Protein 1V2Z (pdb70)

Nearest PDB structures (foldseek):
  1v2z-assembly1_A-2  TM=1.010E+00  e=6.953E-15  Thermosynechococcus vestitus BP-1
  1r8j-assembly1_B  TM=9.479E-01  e=3.250E-08  Synechococcus elongatus PCC 7942 = FACHB-805
  4g86-assembly1_B  TM=9.448E-01  e=4.076E-08  Synechococcus elongatus PCC 7942 = FACHB-805
  1r8j-assembly1_A  TM=9.059E-01  e=2.742E-08  Synechococcus elongatus PCC 7942 = FACHB-805
  5c5e-assembly1_B  TM=8.898E-01  e=1.646E-08  Synechococcus elongatus PCC 7942 = FACHB-805

Solvent-accessible surface area: 7263 Å² total; per-residue (Å²): 113,76,29,144,109,47,156,178,124,28,58,116,88,43,175,175,20,28,81,82,0,74,67,25,0,72,42,0,4,111,46,39,108,88,123,117,36,114,26,74,91,39,7,74,84,0,8,58,60,0,12,88,0,21,7,55,83,79,51,0,84,96,2,13,72,57,10,26,90,39,12,19,145,92,119,181,36,145,43,212,42,66,68,127,21,89,87,41,160,97,0,22,109,32,0,50,48,84,5,77,68,64,90,173,200,92

B-factor: mean 24.8, std 9.45, range [11.81, 54.01]

Organism: Thermosynechococcus vestitus (strain NIES-2133 / IAM M-273 / BP-1) (NCBI:txid197221)

Foldseek 3Di:
DVLVVLVVVADPDCPVLLVVLLVLVLVLLVCPPPPPDPSVVSLVVNLVSCSSNVDDLVSLVVSVVVNLVVVCVVVVPDDPSSVVSVVCVVVSCVSVVVNVVVVVVD

Sequence (106 aa):
STAFFFRRMSPADKRKLLDELRSIYRTIVLEYFNTDAKVNERIDEFVSKAFFADISVSQVLEIHVELMDTFSKQLKLEGRSEDILLDYRLTLIDVIAHLCEMYRRS

Structure (mmCIF, N/CA/C/O backbone):
data_1V2Z
#
_entry.id   1V2Z
#
_cell.length_a   61.467
_cell.length_b   61.467
_cell.length_c   57.305
_cell.angle_alpha   90.00
_cell.angle_beta   90.00
_cell.angle_gamma   90.00
#
_symmetry.space_group_name_H-M   'P 43 21 2'
#
loop_
_entity.id
_entity.type
_entity.pdbx_description
1 polymer 'circadian clock protein KaiA homolog'
2 water water
#
loop_
_atom_site.group_PDB
_atom_site.id
_atom_site.type_symbol
_atom_site.label_atom_id
_atom_site.label_alt_id
_atom_site.label_comp_id
_atom_site.label_asym_id
_atom_site.label_entity_id
_atom_site.label_seq_id
_atom_site.pdbx_PDB_ins_code
_atom_site.Cartn_x
_atom_site.Cartn_y
_atom_site.Cartn_z
_atom_site.occupancy
_atom_site.B_iso_or_equiv
_atom_site.auth_seq_id
_atom_site.auth_comp_id
_atom_site.auth_asym_id
_atom_site.auth_atom_id
_atom_site.pdbx_PDB_model_num
ATOM 1 N N . SER A 1 1 ? 26.138 29.035 23.891 1.00 28.97 173 SER A N 1
ATOM 2 C CA . SER A 1 1 ? 24.860 28.395 24.307 1.00 28.99 173 SER A CA 1
ATOM 3 C C . SER A 1 1 ? 23.712 29.047 23.547 1.00 28.88 173 SER A C 1
ATOM 4 O O . SER A 1 1 ? 23.326 30.201 23.794 1.00 29.24 173 SER A O 1
ATOM 7 N N . THR A 1 2 ? 23.195 28.294 22.591 1.00 28.49 174 THR A N 1
ATOM 8 C CA . THR A 1 2 ? 22.037 28.710 21.816 1.00 27.77 174 THR A CA 1
ATOM 9 C C . THR A 1 2 ? 20.803 28.617 22.698 1.00 27.02 174 THR A C 1
ATOM 10 O O . THR A 1 2 ? 19.861 29.389 22.525 1.00 26.39 174 THR A O 1
ATOM 14 N N . ALA A 1 3 ? 20.818 27.689 23.662 1.00 25.97 175 ALA A N 1
ATOM 15 C CA . ALA A 1 3 ? 19.754 27.618 24.662 1.00 25.90 175 ALA A CA 1
ATOM 16 C C . ALA A 1 3 ? 19.598 28.961 25.371 1.00 24.87 175 ALA A C 1
ATOM 17 O O . ALA A 1 3 ? 18.488 29.458 25.517 1.00 25.26 175 ALA A O 1
ATOM 19 N N . PHE A 1 4 ? 20.725 29.537 25.791 1.00 24.64 176 PHE A N 1
ATOM 20 C CA . PHE A 1 4 ? 20.754 30.856 26.425 1.00 23.67 176 PHE A CA 1
ATOM 21 C C . PHE A 1 4 ? 20.103 31.893 25.502 1.00 22.36 176 PHE A C 1
ATOM 22 O O . PHE A 1 4 ? 19.189 32.602 25.915 1.00 22.29 176 PHE A O 1
ATOM 30 N N . PHE A 1 5 ? 20.565 31.938 24.254 1.00 20.95 177 PHE A N 1
ATOM 31 C CA . PHE A 1 5 ? 20.059 32.860 23.229 1.00 19.75 177 PHE A CA 1
ATOM 32 C C . PHE A 1 5 ? 18.572 32.644 22.937 1.00 19.62 177 PHE A C 1
ATOM 33 O O . PHE A 1 5 ? 17.800 33.611 22.879 1.00 17.93 177 PHE A O 1
ATOM 41 N N . PHE A 1 6 ? 18.155 31.387 22.756 1.00 19.55 178 PHE A N 1
ATOM 42 C CA . PHE A 1 6 ? 16.729 31.123 22.534 1.00 20.28 178 PHE A CA 1
ATOM 43 C C . PHE A 1 6 ? 15.859 31.540 23.716 1.00 20.70 178 PHE A C 1
ATOM 44 O O . PHE A 1 6 ? 14.774 32.074 23.511 1.00 20.25 178 PHE A O 1
ATOM 52 N N . ARG A 1 7 ? 16.340 31.316 24.945 1.00 21.74 179 ARG A N 1
ATOM 53 C CA . ARG A 1 7 ? 15.629 31.773 26.139 1.00 22.78 179 ARG A CA 1
ATOM 54 C C . ARG A 1 7 ? 15.489 33.295 26.124 1.00 22.58 179 ARG A C 1
ATOM 55 O O . ARG A 1 7 ? 14.403 33.822 26.374 1.00 23.02 179 ARG A O 1
ATOM 63 N N . ARG A 1 8 ? 16.587 33.984 25.803 1.00 22.73 180 ARG A N 1
ATOM 64 C CA . ARG A 1 8 ? 16.595 35.449 25.702 1.00 22.51 180 ARG A CA 1
ATOM 65 C C . ARG A 1 8 ? 15.586 35.957 24.684 1.00 22.78 180 ARG A C 1
ATOM 66 O O . ARG A 1 8 ? 14.917 36.964 24.916 1.00 23.20 180 ARG A O 1
ATOM 74 N N . MET A 1 9 ? 15.483 3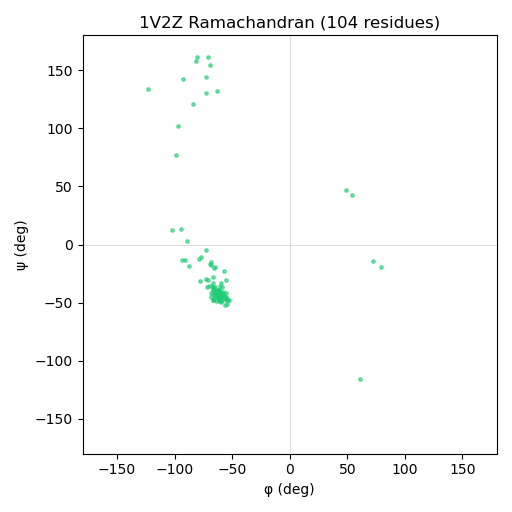5.257 23.554 1.00 22.45 181 MET A N 1
ATOM 75 C CA . MET A 1 9 ? 14.680 35.718 22.425 1.00 22.74 181 MET A CA 1
ATOM 76 C C . MET A 1 9 ? 13.233 35.218 22.440 1.00 22.95 181 MET A C 1
ATOM 77 O O . MET A 1 9 ? 12.408 35.714 21.675 1.00 22.08 181 MET A O 1
ATOM 82 N N . SER A 1 10 ? 12.942 34.230 23.290 1.00 24.27 182 SER A N 1
ATOM 83 C CA . SER A 1 10 ? 11.606 33.617 23.341 1.00 25.73 182 SER A CA 1
ATOM 84 C C . SER A 1 10 ? 10.515 34.605 23.767 1.00 26.20 182 SER A C 1
ATOM 85 O O . SER A 1 10 ? 10.677 35.317 24.768 1.00 27.13 182 SER A O 1
ATOM 88 N N . PRO A 1 11 ? 9.400 34.632 23.033 1.00 26.40 183 PRO A N 1
ATOM 89 C CA . PRO A 1 11 ? 8.334 35.608 23.293 1.00 26.76 183 PRO A CA 1
ATOM 90 C C . PRO A 1 11 ? 7.607 35.341 24.614 1.00 27.04 183 PRO A C 1
ATOM 91 O O . PRO A 1 11 ? 7.604 34.204 25.088 1.00 27.30 183 PRO A O 1
ATOM 95 N N . ALA A 1 12 ? 7.031 36.388 25.203 1.00 27.58 184 ALA A N 1
ATOM 96 C CA . ALA A 1 12 ? 6.200 36.245 26.401 1.00 28.15 184 ALA A CA 1
ATOM 97 C C . ALA A 1 12 ? 4.941 35.432 26.110 1.00 28.15 184 ALA A C 1
ATOM 98 O O . ALA A 1 12 ? 4.547 34.584 26.911 1.00 29.08 184 ALA A O 1
ATOM 100 N N . ASP A 1 13 ? 4.323 35.701 24.961 1.00 28.08 185 ASP A N 1
ATOM 101 C CA . ASP A 1 13 ? 3.140 34.981 24.511 1.00 27.51 185 ASP A CA 1
ATOM 102 C C . ASP A 1 13 ? 3.545 33.875 23.535 1.00 26.25 185 ASP A C 1
ATOM 103 O O . ASP A 1 13 ? 3.811 34.129 22.359 1.00 25.96 185 ASP A O 1
ATOM 108 N N . LYS A 1 14 ? 3.572 32.647 24.039 1.00 25.43 186 LYS A N 1
ATOM 109 C CA . LYS A 1 14 ? 4.028 31.496 23.268 1.00 24.32 186 LYS A CA 1
ATOM 110 C C . LYS A 1 14 ? 2.875 30.757 22.587 1.00 23.96 186 LYS A C 1
ATOM 111 O O . LYS A 1 14 ? 3.053 29.648 22.088 1.00 23.30 186 LYS A O 1
ATOM 117 N N . ARG A 1 15 ? 1.702 31.381 22.548 1.00 23.78 187 ARG A N 1
ATOM 118 C CA . ARG A 1 15 ? 0.502 30.703 22.049 1.00 23.42 187 ARG A CA 1
ATOM 119 C C . ARG A 1 15 ? 0.624 30.226 20.602 1.00 22.44 187 ARG A C 1
ATOM 120 O O . ARG A 1 15 ? 0.246 29.096 20.294 1.00 21.85 187 ARG A O 1
ATOM 128 N N . LYS A 1 16 ? 1.162 31.078 19.724 1.00 21.23 188 LYS A N 1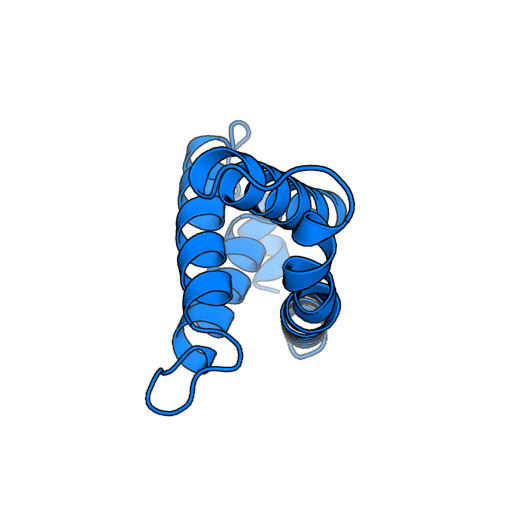
ATOM 129 C CA . LYS A 1 16 ? 1.368 30.705 18.327 1.00 20.56 188 LYS A CA 1
ATOM 130 C C . LYS A 1 16 ? 2.368 29.563 18.195 1.00 19.28 188 LYS A C 1
ATOM 131 O O . LYS A 1 16 ? 2.157 28.643 17.408 1.00 19.16 188 LYS A O 1
ATOM 137 N N . LEU A 1 17 ? 3.448 29.622 18.970 1.00 18.20 189 LEU A N 1
ATOM 138 C CA . LEU A 1 17 ? 4.439 28.547 18.972 1.00 17.20 189 LEU A CA 1
ATOM 139 C C . LEU A 1 17 ? 3.833 27.241 19.482 1.00 16.93 189 LEU A C 1
ATOM 140 O O . LEU A 1 17 ? 4.072 26.176 18.914 1.00 16.10 189 LEU A O 1
ATOM 145 N N . LEU A 1 18 ? 3.042 27.332 20.547 1.00 16.72 190 LEU A N 1
ATOM 146 C CA . LEU A 1 18 ? 2.362 26.155 21.088 1.00 16.78 190 LEU A CA 1
ATOM 147 C C . LEU A 1 18 ? 1.407 25.543 20.065 1.00 17.06 190 LEU A C 1
ATOM 148 O O . LEU A 1 18 ? 1.309 24.322 19.963 1.00 16.74 190 LEU A O 1
ATOM 153 N N . ASP A 1 19 ? 0.715 26.390 19.305 1.00 17.15 191 ASP A N 1
ATOM 154 C CA . ASP A 1 19 ? -0.137 25.921 18.209 1.00 17.90 191 ASP A CA 1
ATOM 155 C C . ASP A 1 19 ? 0.665 25.126 17.182 1.00 16.92 191 ASP A C 1
ATOM 156 O O . ASP A 1 19 ? 0.243 24.038 16.771 1.00 16.76 191 ASP A O 1
ATOM 161 N N . GLU A 1 20 ? 1.816 25.670 16.770 1.00 15.87 192 GLU A N 1
ATOM 162 C CA . GLU A 1 20 ? 2.686 24.993 15.810 1.00 15.61 192 GLU A CA 1
ATOM 163 C C . GLU A 1 20 ? 3.177 23.657 16.386 1.00 14.90 192 GLU A C 1
ATOM 164 O O . GLU A 1 20 ? 3.224 22.661 15.678 1.00 15.46 192 GLU A O 1
ATOM 170 N N . LEU A 1 21 ? 3.542 23.647 17.667 1.00 14.25 193 LEU A N 1
ATOM 171 C CA . LEU A 1 21 ? 4.061 22.428 18.305 1.00 14.12 193 LEU A CA 1
ATOM 172 C C . LEU A 1 21 ? 2.985 21.348 18.402 1.00 14.30 193 LEU A C 1
ATOM 173 O O . LEU A 1 21 ? 3.265 20.157 18.223 1.00 14.37 193 LEU A O 1
ATOM 178 N N . ARG A 1 22 ? 1.755 21.772 18.671 1.00 14.50 194 ARG A N 1
ATOM 179 C CA . ARG A 1 22 ? 0.607 20.862 18.690 1.00 15.59 194 ARG A CA 1
ATOM 180 C C . ARG A 1 22 ? 0.393 20.202 17.334 1.00 15.17 194 ARG A C 1
ATOM 181 O O . ARG A 1 22 ? 0.167 18.987 17.251 1.00 15.25 194 ARG A O 1
ATOM 189 N N . SER A 1 23 ? 0.453 21.014 16.279 1.00 14.90 195 SER A N 1
ATOM 190 C CA . SER A 1 23 ? 0.300 20.542 14.910 1.00 14.87 195 SER A CA 1
ATOM 191 C C . SER A 1 23 ? 1.366 19.513 14.554 1.00 14.45 195 SER A C 1
ATOM 192 O O . SER A 1 23 ? 1.048 18.470 13.990 1.00 14.14 195 SER A O 1
ATOM 196 N N . ILE A 1 24 ? 2.626 19.798 14.897 1.00 14.20 196 ILE A N 1
ATOM 197 C CA . ILE A 1 24 ? 3.704 18.850 14.633 1.00 13.34 196 ILE A CA 1
ATOM 198 C C . ILE A 1 24 ? 3.501 17.555 15.434 1.00 13.42 196 ILE A C 1
ATOM 199 O O . ILE A 1 24 ? 3.657 16.458 14.884 1.00 13.84 196 ILE A O 1
ATOM 204 N N . TYR A 1 25 ? 3.121 17.673 16.705 1.00 13.30 197 TYR A N 1
ATOM 205 C CA . TYR A 1 25 ? 2.965 16.491 17.551 1.00 13.72 197 TYR A CA 1
ATOM 206 C C . TYR A 1 25 ? 1.827 15.617 17.032 1.00 14.00 197 TYR A C 1
ATOM 207 O O . TYR A 1 25 ? 1.922 14.394 17.048 1.00 13.80 197 TYR A O 1
ATOM 216 N N . ARG A 1 26 ? 0.772 16.251 16.531 1.00 13.66 198 ARG A N 1
ATOM 217 C CA . ARG A 1 26 ? -0.291 15.511 15.851 1.00 14.84 198 ARG A CA 1
ATOM 218 C C . ARG A 1 26 ? 0.232 14.600 14.735 1.00 15.16 198 ARG A C 1
ATOM 219 O O . ARG A 1 26 ? -0.156 13.426 14.658 1.00 15.65 198 ARG A O 1
ATOM 231 N N . THR A 1 27 ? 1.100 15.136 13.877 1.00 15.80 199 THR A N 1
ATOM 232 C CA . THR A 1 27 ? 1.637 14.354 12.764 1.00 17.28 199 THR A CA 1
ATOM 233 C C . THR A 1 27 ? 2.541 13.241 13.273 1.00 17.63 199 THR A C 1
ATOM 234 O O . THR A 1 27 ? 2.562 12.161 12.697 1.00 18.29 199 THR A O 1
ATOM 238 N N . ILE A 1 28 ? 3.280 13.507 14.351 1.00 18.14 200 ILE A N 1
ATOM 239 C CA . ILE A 1 28 ? 4.133 12.473 14.951 1.00 18.7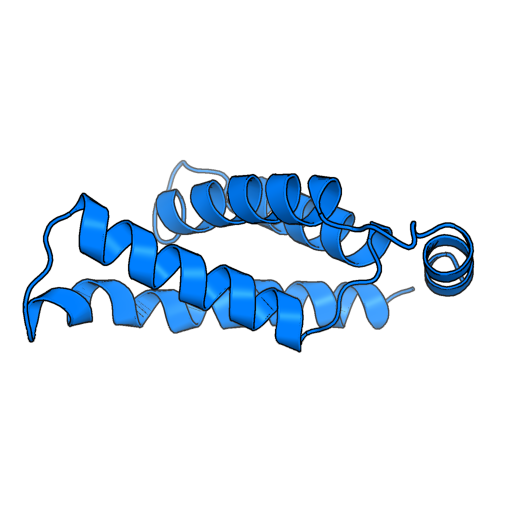6 200 ILE A CA 1
ATOM 240 C C . ILE A 1 28 ? 3.295 11.276 15.397 1.00 19.47 200 ILE A C 1
ATOM 241 O O . ILE A 1 28 ? 3.635 10.121 15.101 1.00 20.12 200 ILE A O 1
ATOM 246 N N . VAL A 1 29 ? 2.217 11.554 16.119 1.00 19.62 201 VAL A N 1
ATOM 247 C CA . VAL A 1 29 ? 1.345 10.492 16.612 1.00 20.11 201 VAL A CA 1
ATOM 248 C C . VAL A 1 29 ? 0.754 9.709 15.443 1.00 20.60 201 VAL A C 1
ATOM 249 O O . VAL A 1 29 ? 0.802 8.466 15.436 1.00 19.91 201 VAL A O 1
ATOM 253 N N . LEU A 1 30 ? 0.236 10.427 14.444 1.00 21.03 202 LEU A N 1
ATOM 254 C CA . LEU A 1 30 ? -0.348 9.770 13.271 1.00 22.29 202 LEU A CA 1
ATOM 255 C C . LEU A 1 30 ? 0.662 8.891 12.523 1.00 23.31 202 LEU A C 1
ATOM 256 O O . LEU A 1 30 ? 0.295 7.865 11.953 1.00 23.82 202 LEU A O 1
ATOM 261 N N . GLU A 1 31 ? 1.928 9.294 12.530 1.00 24.62 203 GLU A N 1
ATOM 262 C CA . GLU A 1 31 ? 2.969 8.593 11.789 1.00 26.26 203 GLU A CA 1
ATOM 263 C C . GLU A 1 31 ? 3.726 7.539 12.605 1.00 27.00 203 GLU A C 1
ATOM 264 O O . GLU A 1 31 ? 4.468 6.742 12.027 1.00 27.30 203 GLU A O 1
ATOM 270 N N . TYR A 1 32 ? 3.566 7.552 13.929 1.00 27.75 204 TYR A N 1
ATOM 271 C CA . TYR A 1 32 ? 4.342 6.661 14.800 1.00 28.71 204 TYR A CA 1
ATOM 272 C C . TYR A 1 32 ? 3.869 5.220 14.702 1.00 30.34 204 TYR A C 1
ATOM 273 O O . TYR A 1 32 ? 2.675 4.961 14.557 1.00 30.52 204 TYR A O 1
ATOM 282 N N . PHE A 1 33 ? 4.825 4.294 14.798 1.00 32.54 205 PHE A N 1
ATOM 283 C CA . PHE A 1 33 ? 4.594 2.851 14.644 1.00 34.41 205 PHE A CA 1
ATOM 284 C C . PHE A 1 33 ? 4.488 2.443 13.176 1.00 35.88 205 PHE A C 1
ATOM 285 O O . PHE A 1 33 ? 4.667 1.269 12.830 1.00 36.15 205 PHE A O 1
ATOM 293 N N . ASN A 1 34 ? 4.215 3.427 12.323 1.00 37.49 206 ASN A N 1
ATOM 294 C CA . ASN A 1 34 ? 4.066 3.240 10.886 1.00 39.02 206 ASN A CA 1
ATOM 295 C C . ASN A 1 34 ? 5.396 3.240 10.130 1.00 39.68 206 ASN A C 1
ATOM 296 O O . ASN A 1 34 ? 6.146 4.223 10.177 1.00 39.78 206 ASN A O 1
ATOM 301 N N . THR A 1 35 ? 5.678 2.135 9.432 1.00 40.45 207 THR A N 1
ATOM 302 C CA . THR A 1 35 ? 6.795 2.064 8.482 1.00 41.08 207 THR A CA 1
ATOM 303 C C . THR A 1 35 ? 6.483 2.894 7.237 1.00 41.25 207 THR A C 1
ATOM 304 O O . THR A 1 35 ? 5.323 3.215 6.975 1.00 41.56 207 THR A O 1
ATOM 308 N N . ASP A 1 36 ? 7.525 3.238 6.479 1.00 41.33 208 ASP A N 1
ATOM 309 C CA . ASP A 1 36 ? 7.417 4.062 5.266 1.00 41.29 208 ASP A CA 1
ATOM 310 C C . ASP A 1 36 ? 7.123 5.543 5.536 1.00 41.12 208 ASP A C 1
ATOM 311 O O . ASP A 1 36 ? 7.263 6.378 4.638 1.00 41.54 208 ASP A O 1
ATOM 313 N N . ALA A 1 37 ? 6.713 5.866 6.762 1.00 40.65 209 ALA A N 1
ATOM 314 C CA . ALA A 1 37 ? 6.606 7.258 7.191 1.00 39.71 209 ALA A CA 1
ATOM 315 C C . ALA A 1 37 ? 7.917 7.650 7.855 1.00 39.12 209 ALA A C 1
ATOM 316 O O . ALA A 1 37 ? 8.538 6.828 8.533 1.00 39.34 209 ALA A O 1
ATOM 318 N N . LYS A 1 38 ? 8.359 8.885 7.640 1.00 38.13 210 LYS A N 1
ATOM 319 C CA . LYS A 1 38 ? 9.550 9.368 8.331 1.00 37.13 210 LYS A CA 1
ATOM 320 C C . LYS A 1 38 ? 9.137 10.212 9.532 1.00 35.79 210 LYS A C 1
ATOM 321 O O . LYS A 1 38 ? 9.176 11.449 9.510 1.00 35.77 210 LYS A O 1
ATOM 327 N N . VAL A 1 39 ? 8.725 9.513 10.581 1.00 34.05 211 VAL A N 1
ATOM 328 C CA . VAL A 1 39 ? 8.406 10.149 11.847 1.00 32.33 211 VAL A CA 1
ATOM 329 C C . VAL A 1 39 ? 9.690 10.702 12.481 1.00 31.12 211 VAL A C 1
ATOM 330 O O . VAL A 1 39 ? 9.633 11.555 13.357 1.00 30.55 211 VAL A O 1
ATOM 334 N N . ASN A 1 40 ? 10.841 10.225 12.007 1.00 29.84 212 ASN A N 1
ATOM 335 C CA . ASN A 1 40 ? 12.134 10.707 12.484 1.00 29.40 212 ASN A CA 1
ATOM 336 C C . ASN A 1 40 ? 12.340 12.186 12.150 1.00 28.22 212 ASN A C 1
ATOM 337 O O . ASN A 1 40 ? 12.855 12.953 12.969 1.00 27.91 212 ASN A O 1
ATOM 342 N N . GLU A 1 41 ? 11.925 12.571 10.943 1.00 27.23 213 GLU A N 1
ATOM 343 C CA . GLU A 1 41 ? 11.985 13.965 10.508 1.00 26.40 213 GLU A CA 1
ATOM 344 C C . GLU A 1 41 ? 11.032 14.827 11.332 1.00 24.60 213 GLU A C 1
ATOM 345 O O . GLU A 1 41 ? 11.375 15.947 11.694 1.00 24.22 213 GLU A O 1
ATOM 351 N N . ARG A 1 42 ? 9.844 14.297 11.621 1.00 23.20 214 ARG A N 1
ATOM 352 C CA . ARG A 1 42 ? 8.812 15.039 12.357 1.00 21.85 214 ARG A CA 1
ATOM 353 C C . ARG A 1 42 ? 9.172 15.196 13.830 1.00 20.45 214 ARG A C 1
ATOM 354 O O . ARG A 1 42 ? 8.876 16.227 14.445 1.00 19.15 214 ARG A O 1
ATOM 359 N N . ILE A 1 43 ? 9.795 14.165 14.397 1.00 18.94 215 ILE A N 1
ATOM 360 C CA . ILE A 1 43 ? 10.262 14.261 15.776 1.00 18.12 215 ILE A CA 1
ATOM 361 C C . ILE A 1 43 ? 11.382 15.293 15.885 1.00 17.56 215 ILE A C 1
ATOM 362 O O . ILE A 1 43 ? 11.394 16.097 16.817 1.00 16.67 215 ILE A O 1
ATOM 367 N N . ASP A 1 44 ? 12.306 15.293 14.928 1.00 17.74 216 ASP A N 1
ATOM 368 C CA . ASP A 1 44 ? 13.365 16.302 14.917 1.00 18.13 216 ASP A CA 1
ATOM 369 C C . ASP A 1 44 ? 12.771 17.714 14.816 1.00 17.68 216 ASP A C 1
ATOM 370 O O . ASP A 1 44 ? 13.222 18.627 15.510 1.00 17.44 216 ASP A O 1
ATOM 375 N N . GLU A 1 45 ? 11.754 17.880 13.967 1.00 16.68 217 GLU A N 1
ATOM 376 C CA . GLU A 1 45 ? 11.076 19.170 13.799 1.00 16.55 217 GLU A CA 1
ATOM 377 C C . GLU A 1 45 ? 10.434 19.647 15.101 1.00 15.15 217 GLU A C 1
ATOM 378 O O . GLU A 1 45 ? 10.508 20.827 15.442 1.00 14.41 217 GLU A O 1
ATOM 384 N N . PHE A 1 46 ? 9.812 18.725 15.834 1.00 13.62 218 PHE A N 1
ATOM 385 C CA . PHE A 1 46 ? 9.184 19.081 17.100 1.00 13.33 218 PHE A CA 1
ATOM 386 C C . PHE A 1 46 ? 10.237 19.501 18.124 1.00 12.90 218 PHE A C 1
ATOM 387 O O . PHE A 1 46 ? 10.101 20.537 18.796 1.00 11.89 218 PHE A O 1
ATOM 395 N N . VAL A 1 47 ? 11.280 18.686 18.237 1.00 13.19 219 VAL A N 1
ATOM 396 C CA . VAL A 1 47 ? 12.344 18.920 19.214 1.00 13.80 219 VAL A CA 1
ATOM 397 C C . VAL A 1 47 ? 13.047 20.244 18.944 1.00 13.87 219 VAL A C 1
ATOM 398 O O . VAL A 1 47 ? 13.260 21.031 19.860 1.00 13.29 219 VAL A O 1
ATOM 402 N N . SER A 1 48 ? 13.381 20.485 17.680 1.00 13.69 220 SER A N 1
ATOM 403 C CA . SER A 1 48 ? 13.949 21.763 17.260 1.00 14.03 220 SER A CA 1
ATOM 404 C C . SER A 1 48 ? 13.074 22.962 17.644 1.00 14.22 220 SER A C 1
ATOM 405 O O . SER A 1 48 ? 13.569 23.955 18.195 1.00 14.59 220 SER A O 1
ATOM 409 N N . LYS A 1 49 ? 11.774 22.878 17.369 1.00 13.96 221 LYS A N 1
ATOM 410 C CA . LYS A 1 49 ? 10.866 23.975 17.715 1.00 14.20 221 LYS A CA 1
ATOM 411 C C . LYS A 1 49 ? 10.650 24.131 19.228 1.00 13.67 221 LYS A C 1
ATOM 412 O O . LYS A 1 49 ? 10.503 25.250 19.715 1.00 13.26 221 LYS A O 1
ATOM 418 N N . ALA A 1 50 ? 10.626 23.014 19.962 1.00 13.25 222 ALA A N 1
ATOM 419 C CA . ALA A 1 50 ? 10.502 23.048 21.426 1.00 13.35 222 ALA A CA 1
ATOM 420 C C . ALA A 1 50 ? 11.710 23.718 22.077 1.00 14.05 222 ALA A C 1
ATOM 421 O O . ALA A 1 50 ? 11.568 24.487 23.029 1.00 14.42 222 ALA A O 1
ATOM 423 N N . PHE A 1 51 ? 12.890 23.422 21.535 1.00 14.91 223 PHE A N 1
ATOM 424 C CA . PHE A 1 51 ? 14.157 23.993 21.990 1.00 15.37 223 PHE A CA 1
ATOM 425 C C . PHE A 1 51 ? 14.194 25.494 21.688 1.00 15.89 223 PHE A C 1
ATOM 426 O O . PHE A 1 51 ? 14.520 26.299 22.567 1.00 15.75 223 PHE A O 1
ATOM 434 N N . PHE A 1 52 ? 13.829 25.849 20.456 1.00 16.13 224 PHE A N 1
ATOM 435 C CA . PHE A 1 52 ? 13.676 27.248 20.042 1.00 16.47 224 PHE A CA 1
ATOM 436 C C . PHE A 1 52 ? 12.699 28.018 20.933 1.00 16.56 224 PHE A C 1
ATOM 437 O O . PHE A 1 52 ? 13.001 29.134 21.379 1.00 16.98 224 PHE A O 1
ATOM 445 N N . ALA A 1 53 ? 11.545 27.413 21.222 1.00 16.06 225 ALA A N 1
ATOM 446 C CA . ALA A 1 53 ? 10.495 28.057 22.005 1.00 16.53 225 ALA A CA 1
ATOM 447 C C . ALA A 1 53 ? 10.768 28.082 23.518 1.00 16.67 225 ALA A C 1
ATOM 448 O O . ALA A 1 53 ? 10.063 28.769 24.251 1.00 16.80 225 ALA A O 1
ATOM 450 N N . ASP A 1 54 ? 11.784 27.332 23.952 1.00 16.81 226 ASP A N 1
ATOM 451 C CA . ASP A 1 54 ? 12.138 27.135 25.362 1.00 17.64 226 ASP A CA 1
ATOM 452 C C . ASP A 1 54 ? 10.907 26.763 26.211 1.00 17.17 226 ASP A C 1
ATOM 453 O O . ASP A 1 54 ? 10.661 27.334 27.273 1.00 17.60 226 ASP A O 1
ATOM 458 N N . ILE A 1 55 ? 10.113 25.811 25.725 1.00 16.51 227 ILE A N 1
ATOM 459 C CA . ILE A 1 55 ? 8.988 25.338 26.531 1.00 16.34 227 ILE A CA 1
ATOM 460 C C . ILE A 1 55 ? 9.464 24.304 27.557 1.00 16.41 227 ILE A C 1
ATOM 461 O O . ILE A 1 55 ? 10.523 23.678 27.393 1.00 16.89 227 ILE A O 1
ATOM 466 N N . SER A 1 56 ? 8.684 24.140 28.620 1.00 16.50 228 SER A N 1
ATOM 467 C CA . SER A 1 56 ? 9.022 23.192 29.674 1.00 16.26 228 SER A CA 1
ATOM 468 C C . SER A 1 56 ? 8.623 21.783 29.272 1.00 16.24 228 SER A C 1
ATOM 469 O O . SER A 1 56 ? 7.814 21.581 28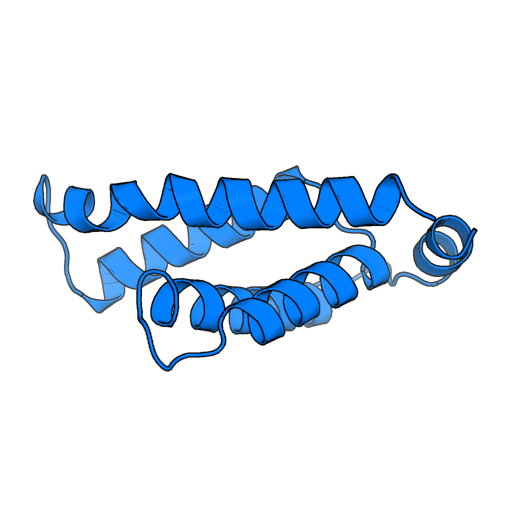.355 1.00 14.55 228 SER A O 1
ATOM 472 N N . VAL A 1 57 ? 9.218 20.803 29.953 1.00 16.31 229 VAL A N 1
ATOM 473 C CA . VAL A 1 57 ? 8.846 19.410 29.769 1.00 16.36 229 VAL A CA 1
ATOM 474 C C . VAL A 1 57 ? 7.356 19.230 30.129 1.00 16.12 229 VAL A C 1
ATOM 475 O O . VAL A 1 57 ? 6.639 18.479 29.458 1.00 15.19 229 VAL A O 1
ATOM 479 N N . SER A 1 58 ? 6.885 19.964 31.142 1.00 15.33 230 SER A N 1
ATOM 480 C CA . SER A 1 58 ? 5.450 19.954 31.472 1.00 15.33 230 SER A CA 1
ATOM 481 C C . SER A 1 58 ? 4.600 20.331 30.259 1.00 14.58 230 SER A C 1
ATOM 482 O O . SER A 1 58 ? 3.556 19.721 30.003 1.00 14.11 230 SER A O 1
ATOM 485 N N . GLN A 1 59 ? 5.044 21.337 29.508 1.00 13.83 231 GLN A N 1
ATOM 486 C CA . GLN A 1 59 ? 4.302 21.749 28.317 1.00 13.75 231 GLN A CA 1
ATOM 487 C C . GLN A 1 59 ? 4.310 20.664 27.232 1.00 13.77 231 GLN A C 1
ATOM 488 O O . GLN A 1 59 ? 3.339 20.513 26.507 1.00 13.44 231 GLN A O 1
ATOM 494 N N . VAL A 1 60 ? 5.399 19.901 27.130 1.00 13.38 232 VAL A N 1
ATOM 495 C CA . VAL A 1 60 ? 5.440 18.791 26.166 1.00 13.18 232 VAL A CA 1
ATOM 496 C C . VAL A 1 60 ? 4.424 17.717 26.553 1.00 13.40 232 VAL A C 1
ATOM 497 O O . VAL A 1 60 ? 3.677 17.218 25.706 1.00 13.35 232 VAL A O 1
ATOM 501 N N . LEU A 1 61 ? 4.408 17.360 27.835 1.00 13.48 233 LEU A N 1
ATOM 502 C CA . LEU A 1 61 ? 3.454 16.371 28.328 1.00 13.86 233 LEU A CA 1
ATOM 503 C C . LEU A 1 61 ? 2.039 16.883 28.134 1.00 13.53 233 LEU A C 1
ATOM 504 O O . LEU A 1 61 ? 1.139 16.119 27.770 1.00 13.31 233 LEU A O 1
ATOM 509 N N . GLU A 1 62 ? 1.843 18.183 28.358 1.00 13.54 234 GLU A N 1
ATOM 510 C CA . GLU A 1 62 ? 0.521 18.779 28.182 1.00 13.25 234 GLU A CA 1
ATOM 511 C C . GLU A 1 62 ? 0.007 18.653 26.744 1.00 13.06 234 GLU A C 1
ATOM 512 O O . GLU A 1 62 ? -1.183 18.348 26.520 1.00 12.97 234 GLU A O 1
ATOM 518 N N . ILE A 1 63 ? 0.896 18.885 25.774 1.00 12.40 235 ILE A N 1
ATOM 519 C CA . ILE A 1 63 ? 0.576 18.741 24.350 1.00 12.69 235 ILE A CA 1
ATOM 520 C C . ILE A 1 63 ? 0.187 17.284 24.037 1.00 12.49 235 ILE A C 1
ATOM 521 O O . ILE A 1 63 ? -0.784 17.023 23.328 1.00 12.58 235 ILE A O 1
ATOM 526 N N . HIS A 1 64 ? 0.956 16.341 24.569 1.00 12.69 236 HIS A N 1
ATOM 527 C CA . HIS A 1 64 ? 0.683 14.924 24.361 1.00 13.13 236 HIS A CA 1
ATOM 528 C C . HIS A 1 64 ? -0.710 14.541 24.890 1.00 13.63 236 HIS A C 1
ATOM 529 O O . HIS A 1 64 ? -1.514 13.907 24.186 1.00 13.31 236 HIS A O 1
ATOM 536 N N . VAL A 1 65 ? -0.995 14.943 26.124 1.00 14.06 237 VAL A N 1
ATOM 537 C CA . VAL A 1 65 ? -2.291 14.647 26.741 1.00 15.38 237 VAL A CA 1
ATOM 538 C C . VAL A 1 65 ? -3.455 15.311 25.990 1.00 15.62 237 VAL A C 1
ATOM 539 O O . VAL A 1 65 ? -4.496 14.677 25.792 1.00 15.51 237 VAL A O 1
ATOM 543 N N . GLU A 1 66 ? -3.266 16.567 25.573 1.00 16.05 238 GLU A N 1
ATOM 544 C CA . GLU A 1 66 ? -4.239 17.273 24.719 1.00 17.56 238 GLU A CA 1
ATOM 545 C C . GLU A 1 66 ? -4.564 16.464 23.457 1.00 17.94 238 GLU A C 1
ATOM 546 O O . GLU A 1 66 ? -5.740 16.284 23.107 1.00 18.17 238 GLU A O 1
ATOM 552 N N . LEU A 1 67 ? -3.519 15.971 22.790 1.00 18.38 239 LEU A N 1
ATOM 553 C CA . LEU A 1 67 ? -3.688 15.216 21.543 1.00 19.39 239 LEU A CA 1
ATOM 554 C C . LEU A 1 67 ? -4.356 13.858 21.749 1.00 19.39 239 LEU A C 1
ATOM 555 O O . LEU A 1 67 ? -5.228 13.465 20.969 1.00 19.58 239 LEU A O 1
ATOM 560 N N . MET A 1 68 ? -3.972 13.147 22.805 1.00 19.74 240 MET A N 1
ATOM 561 C CA . MET A 1 68 ? -4.634 11.883 23.142 1.00 19.92 240 MET A CA 1
ATOM 562 C C . MET A 1 68 ? -6.136 12.101 23.357 1.00 20.26 240 MET A C 1
ATOM 563 O O . MET A 1 68 ? -6.962 11.308 22.885 1.00 20.34 240 MET A O 1
ATOM 568 N N . ASP A 1 69 ? -6.484 13.190 24.051 1.00 20.13 241 ASP A N 1
ATOM 569 C CA . ASP A 1 69 ? -7.878 13.566 24.262 1.00 20.58 241 ASP A CA 1
ATOM 570 C C . ASP A 1 69 ? -8.549 13.877 22.934 1.00 20.53 241 ASP A C 1
ATOM 571 O O . ASP A 1 69 ? -9.684 13.464 22.695 1.00 20.21 241 ASP A O 1
ATOM 576 N N . THR A 1 70 ? -7.847 14.616 22.080 1.00 20.31 242 THR A N 1
ATOM 577 C CA . THR A 1 70 ? -8.385 14.988 20.776 1.00 20.83 242 THR A CA 1
ATOM 578 C C . THR A 1 70 ? -8.676 13.766 19.914 1.00 21.36 242 THR A C 1
ATOM 579 O O . THR A 1 70 ? -9.756 13.664 19.334 1.00 20.89 242 THR A O 1
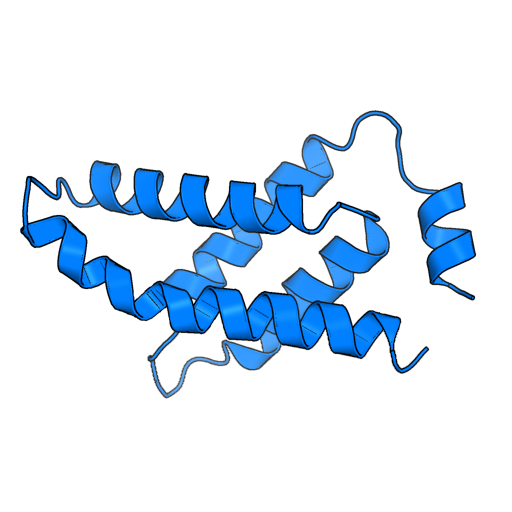ATOM 583 N N . PHE A 1 71 ? -7.715 12.848 19.829 1.00 21.88 243 PHE A N 1
ATOM 584 C CA . PHE A 1 71 ? -7.916 11.626 19.041 1.00 22.78 243 PHE A CA 1
ATOM 585 C C . PHE A 1 71 ? -9.078 10.787 19.549 1.00 23.35 243 PHE A C 1
ATOM 586 O O . PHE A 1 71 ? -9.833 10.228 18.753 1.00 23.56 243 PHE A O 1
ATOM 594 N N . SER A 1 72 ? -9.209 10.703 20.874 1.00 23.94 244 SER A N 1
ATOM 595 C CA . SER A 1 72 ? -10.310 10.002 21.530 1.00 25.01 244 SER A CA 1
ATOM 596 C C . SER A 1 72 ? -11.672 10.574 21.146 1.00 24.97 244 SER A C 1
ATOM 597 O O . SER A 1 72 ? -12.614 9.834 20.862 1.00 25.40 244 SER A O 1
ATOM 600 N N . LYS A 1 73 ? -11.761 11.897 21.140 1.00 25.10 245 LYS A N 1
ATOM 601 C CA . LYS A 1 73 ? -12.973 12.614 20.752 1.00 25.18 245 LYS A CA 1
ATOM 602 C C . LYS A 1 73 ? -13.245 12.446 19.256 1.00 24.81 245 LYS A C 1
ATOM 603 O O . LYS A 1 73 ? -14.378 12.174 18.850 1.00 24.62 245 LYS A O 1
ATOM 609 N N . GLN A 1 74 ? -12.203 12.590 18.443 1.00 24.21 246 GLN A N 1
ATOM 610 C CA . GLN A 1 74 ? -12.349 12.497 16.988 1.00 24.25 246 GLN A CA 1
ATOM 611 C C . GLN A 1 74 ? -12.780 11.097 16.543 1.00 24.55 246 GLN A C 1
ATOM 612 O O . GLN A 1 74 ? -13.644 10.960 15.677 1.00 24.79 246 GLN A O 1
ATOM 618 N N . LEU A 1 75 ? -12.194 10.071 17.154 1.00 24.90 247 LEU A N 1
ATOM 619 C CA . LEU A 1 75 ? -12.513 8.678 16.827 1.00 25.65 247 LEU A CA 1
ATOM 620 C C . LEU A 1 75 ? -13.669 8.094 17.650 1.00 26.67 247 LEU A C 1
ATOM 621 O O . LEU A 1 75 ? -14.002 6.912 17.512 1.00 26.41 247 LEU A O 1
ATOM 626 N N . LYS A 1 76 ? -14.276 8.931 18.493 1.00 28.18 248 LYS A N 1
ATOM 627 C CA . LYS A 1 76 ? -15.406 8.547 19.347 1.00 30.24 248 LYS A CA 1
ATOM 628 C C . LYS A 1 76 ? -15.116 7.324 20.214 1.00 31.50 248 LYS A C 1
ATOM 629 O O . LYS A 1 76 ? -15.966 6.440 20.371 1.00 31.46 248 LYS A O 1
ATOM 635 N N . LEU A 1 77 ? -13.913 7.284 20.782 1.00 33.04 249 LEU A N 1
ATOM 636 C CA . LEU A 1 77 ? -13.517 6.180 21.644 1.00 34.76 249 LEU A CA 1
ATOM 637 C C . LEU A 1 77 ? -14.240 6.274 22.983 1.00 36.41 249 LEU A C 1
ATOM 638 O O . LEU A 1 77 ? -14.274 7.338 23.605 1.00 36.81 249 LEU A O 1
ATOM 643 N N . GLU A 1 78 ? -14.834 5.157 23.395 1.00 38.46 250 GLU A N 1
ATOM 644 C CA . GLU A 1 78 ? -15.579 5.061 24.650 1.00 40.37 250 GLU A CA 1
ATOM 645 C C . GLU A 1 78 ? -15.009 3.951 25.531 1.00 41.02 250 GLU A C 1
ATOM 646 O O . GLU A 1 78 ? -14.747 2.844 25.055 1.00 41.33 250 GLU A O 1
ATOM 652 N N . GLY A 1 79 ? -14.813 4.266 26.810 1.00 41.87 251 GLY A N 1
ATOM 653 C CA . GLY A 1 79 ? -14.384 3.299 27.808 1.00 42.68 251 GLY A CA 1
ATOM 654 C C . GLY A 1 79 ? -13.038 2.650 27.554 1.00 43.25 251 GLY A C 1
ATOM 655 O O . GLY A 1 79 ? -12.005 3.324 27.544 1.00 43.64 251 GLY A O 1
ATOM 656 N N . ARG A 1 80 ? -13.060 1.334 27.342 1.00 43.59 252 ARG A N 1
ATOM 657 C CA . ARG A 1 80 ? -11.840 0.538 27.186 1.00 43.90 252 ARG A CA 1
ATOM 658 C C . ARG A 1 80 ? -11.215 0.646 25.793 1.00 43.54 252 ARG A C 1
ATOM 659 O O . ARG A 1 80 ? -10.075 0.229 25.591 1.00 43.48 252 ARG A O 1
ATOM 667 N N . SER A 1 81 ? -11.958 1.204 24.838 1.00 43.14 253 SER A N 1
ATOM 668 C CA . SER A 1 81 ? -11.441 1.418 23.486 1.00 42.81 253 SER A CA 1
ATOM 669 C C . SER A 1 81 ? -10.351 2.496 23.447 1.00 42.52 253 SER A C 1
ATOM 670 O O . SER A 1 81 ? -9.599 2.591 22.474 1.00 42.53 253 SER A O 1
ATOM 673 N N . GLU A 1 82 ? -10.273 3.298 24.509 1.00 42.16 254 GLU A N 1
ATOM 674 C CA . GLU A 1 82 ? -9.228 4.309 24.667 1.00 41.88 254 GLU A CA 1
ATOM 675 C C . GLU A 1 82 ? -7.846 3.676 24.793 1.00 41.50 254 GLU A C 1
ATOM 676 O O . GLU A 1 82 ? -6.828 4.345 24.584 1.00 41.37 254 GLU A O 1
ATOM 682 N N . ASP A 1 83 ? -7.818 2.387 25.135 1.00 40.86 255 ASP A N 1
ATOM 683 C CA . ASP A 1 83 ? -6.572 1.649 25.332 1.00 40.21 255 ASP A CA 1
ATOM 684 C C . ASP A 1 83 ? -5.740 1.480 24.053 1.00 39.71 255 ASP A C 1
ATOM 685 O O . ASP A 1 83 ? -4.540 1.227 24.131 1.00 39.64 255 ASP A O 1
ATOM 690 N N . ILE A 1 84 ? -6.371 1.626 22.885 1.00 38.86 256 ILE A N 1
ATOM 691 C CA . ILE A 1 84 ? -5.652 1.599 21.605 1.00 38.45 256 ILE A CA 1
ATOM 692 C C . ILE A 1 84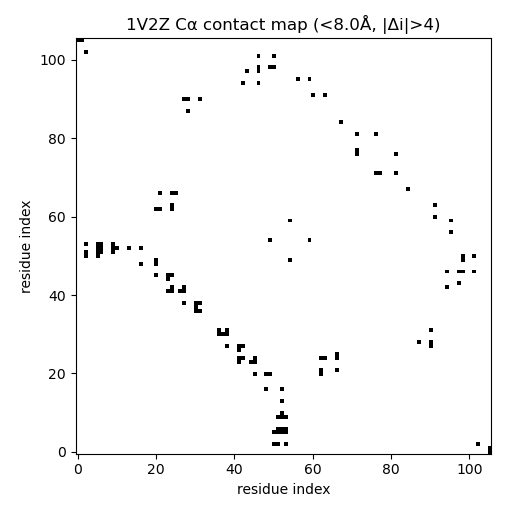 ? -4.555 2.671 21.589 1.00 37.68 256 ILE A C 1
ATOM 693 O O . ILE A 1 84 ? -3.566 2.555 20.858 1.00 37.72 256 ILE A O 1
ATOM 698 N N . LEU A 1 85 ? -4.733 3.689 22.429 1.00 36.64 257 LEU A N 1
ATOM 699 C CA . LEU A 1 85 ? -3.840 4.843 22.481 1.00 35.97 257 LEU A CA 1
ATOM 700 C C . LEU A 1 85 ? -2.637 4.652 23.412 1.00 35.34 257 LEU A C 1
ATOM 701 O O . LEU A 1 85 ? -1.651 5.385 23.307 1.00 35.09 257 LEU A O 1
ATOM 706 N N . LEU A 1 86 ? -2.723 3.678 24.317 1.00 34.46 258 LEU A N 1
ATOM 707 C CA . LEU A 1 86 ? -1.712 3.482 25.367 1.00 33.64 2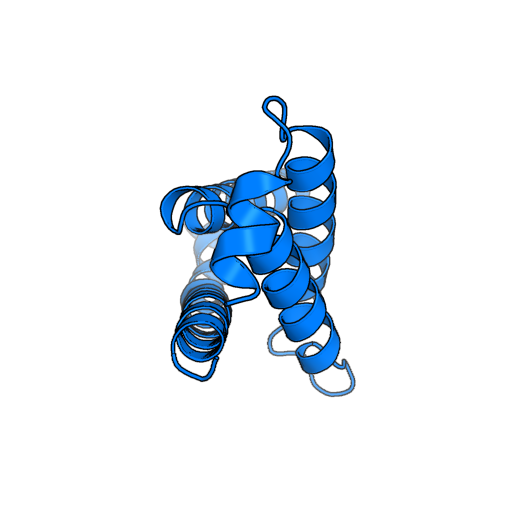58 LEU A CA 1
ATOM 708 C C . LEU A 1 86 ? -0.283 3.314 24.850 1.00 32.51 258 LEU A C 1
ATOM 709 O O . LEU A 1 86 ? 0.671 3.703 25.529 1.00 32.47 258 LEU A O 1
ATOM 714 N N . ASP A 1 87 ? -0.137 2.752 23.652 1.00 31.09 259 ASP A N 1
ATOM 715 C CA . ASP A 1 87 ? 1.189 2.525 23.078 1.00 29.91 259 ASP A CA 1
ATOM 716 C C . ASP A 1 87 ? 1.905 3.834 22.698 1.00 28.18 259 ASP A C 1
ATOM 717 O O . ASP A 1 87 ? 3.120 3.844 22.495 1.00 27.82 259 ASP A O 1
ATOM 722 N N . TYR A 1 88 ? 1.157 4.936 22.638 1.00 26.09 260 TYR A N 1
ATOM 723 C CA . TYR A 1 88 ? 1.750 6.256 22.375 1.00 24.15 260 TYR A CA 1
ATOM 724 C C . TYR A 1 88 ? 2.540 6.822 23.564 1.00 22.98 260 TYR A C 1
ATOM 725 O O . TYR A 1 88 ? 3.161 7.880 23.460 1.00 21.56 260 TYR A O 1
ATOM 734 N N . ARG A 1 89 ? 2.513 6.114 24.690 1.00 21.64 261 ARG A N 1
ATOM 735 C CA . ARG A 1 89 ? 3.421 6.407 25.795 1.00 21.19 261 ARG A CA 1
ATOM 736 C C . ARG A 1 89 ? 4.863 6.270 25.302 1.00 20.20 261 ARG A C 1
ATOM 737 O O . ARG A 1 89 ? 5.731 7.044 25.695 1.00 20.16 261 ARG A O 1
ATOM 745 N N . LEU A 1 90 ? 5.096 5.295 24.424 1.00 19.46 262 LEU A N 1
ATOM 746 C CA . LEU A 1 90 ? 6.392 5.130 23.756 1.00 18.43 262 LEU A CA 1
ATOM 747 C C . LEU A 1 90 ? 6.786 6.349 22.891 1.00 17.67 262 LEU A C 1
ATOM 748 O O . LEU A 1 90 ? 7.932 6.804 22.927 1.00 17.41 262 LEU A O 1
ATOM 753 N N . THR A 1 91 ? 5.828 6.891 22.142 1.00 16.58 263 THR A N 1
ATOM 754 C CA . THR A 1 91 ? 6.023 8.136 21.386 1.00 15.84 263 THR A CA 1
ATOM 755 C C . THR A 1 91 ? 6.491 9.287 22.290 1.00 15.29 263 THR A C 1
ATOM 756 O O . THR A 1 91 ? 7.417 10.028 21.938 1.00 14.52 263 THR A O 1
ATOM 760 N N . LEU A 1 92 ? 5.847 9.421 23.448 1.00 14.75 264 LEU A N 1
ATOM 761 C CA . LEU A 1 92 ? 6.155 10.495 24.385 1.00 14.69 264 LEU A CA 1
ATOM 762 C C . LEU A 1 92 ? 7.572 10.347 24.938 1.00 14.62 264 LEU A C 1
ATOM 763 O O . LEU A 1 92 ? 8.304 11.329 25.042 1.00 13.89 264 LEU A O 1
ATOM 768 N N . ILE A 1 93 ? 7.956 9.110 25.269 1.00 14.18 265 ILE A N 1
ATOM 769 C CA . ILE A 1 93 ? 9.319 8.846 25.757 1.00 14.38 265 ILE A CA 1
ATOM 770 C C . ILE A 1 93 ? 10.341 9.216 24.684 1.00 14.12 265 ILE A C 1
ATOM 771 O O . ILE A 1 93 ? 11.347 9.870 24.983 1.00 14.14 265 ILE A O 1
ATOM 776 N N . ASP A 1 94 ? 10.065 8.793 23.451 1.00 13.68 266 ASP A N 1
ATOM 777 C CA . ASP A 1 94 ? 10.883 9.083 22.273 1.00 13.92 266 ASP A CA 1
ATOM 778 C C . ASP A 1 94 ? 11.095 10.609 22.125 1.00 13.31 266 ASP A C 1
ATOM 779 O O . ASP A 1 94 ? 12.233 11.089 22.029 1.00 12.93 266 ASP A O 1
ATOM 784 N N . VAL A 1 95 ? 10.003 11.368 22.165 1.00 12.93 267 VAL A N 1
ATOM 785 C CA . VAL A 1 95 ? 10.093 12.830 22.037 1.00 12.86 267 VAL A CA 1
ATOM 786 C C . VAL A 1 95 ? 10.867 13.480 23.205 1.00 13.02 267 VAL A C 1
ATOM 787 O O . VAL A 1 95 ? 11.772 14.286 22.958 1.00 13.03 267 VAL A O 1
ATOM 791 N N . ILE A 1 96 ? 10.540 13.126 24.447 1.00 13.28 268 ILE A N 1
ATOM 792 C CA . ILE A 1 96 ? 11.220 13.736 25.606 1.00 13.63 268 ILE A CA 1
ATOM 793 C C . ILE A 1 96 ? 12.700 13.329 25.655 1.00 13.55 268 ILE A C 1
ATOM 794 O O . ILE A 1 96 ? 13.574 14.148 25.972 1.00 13.50 268 ILE A O 1
ATOM 799 N N . ALA A 1 97 ? 12.983 12.076 25.305 1.00 13.82 269 ALA A N 1
ATOM 800 C CA . ALA A 1 97 ? 14.370 11.604 25.226 1.00 14.10 269 ALA A CA 1
ATOM 801 C C . ALA A 1 97 ? 15.188 12.408 24.207 1.00 14.47 269 ALA A C 1
ATOM 802 O O . ALA A 1 97 ? 16.326 12.812 24.481 1.00 14.24 269 ALA A O 1
ATOM 804 N N . HIS A 1 98 ? 14.602 12.636 23.035 1.00 14.22 270 HIS A N 1
ATOM 805 C CA . HIS A 1 98 ? 15.263 13.406 21.989 1.00 15.56 270 HIS A CA 1
ATOM 806 C C . HIS A 1 98 ? 15.447 14.879 22.366 1.00 15.52 270 HIS A C 1
ATOM 807 O O . HIS A 1 98 ? 16.483 15.461 22.046 1.00 16.60 270 HIS A O 1
ATOM 814 N N . LEU A 1 99 ? 14.470 15.461 23.068 1.00 15.93 271 LEU A N 1
ATOM 815 C CA . LEU A 1 99 ? 14.634 16.807 23.625 1.00 16.85 271 LEU A CA 1
ATOM 816 C C . LEU A 1 99 ? 15.757 16.839 24.664 1.00 17.70 271 LEU A C 1
ATOM 817 O O . LEU A 1 99 ? 16.599 17.739 24.644 1.00 17.79 271 LEU A O 1
ATOM 822 N N . CYS A 1 100 ? 15.778 15.849 25.557 1.00 18.46 272 CYS A N 1
ATOM 823 C CA . CYS A 1 100 ? 16.850 15.741 26.556 1.00 20.03 272 CYS A CA 1
ATOM 824 C C . CYS A 1 100 ? 18.226 15.672 25.894 1.00 21.00 272 CYS A C 1
ATOM 825 O O . CYS A 1 100 ? 19.153 16.366 26.311 1.00 21.28 272 CYS A O 1
ATOM 828 N N . GLU A 1 101 ? 18.352 14.867 24.844 1.00 22.60 273 GLU A N 1
ATOM 829 C CA . GLU A 1 101 ? 19.626 14.752 24.140 1.00 25.04 273 GLU A CA 1
ATOM 830 C C . GLU A 1 101 ? 20.039 16.031 23.412 1.00 25.95 273 GLU A C 1
ATOM 831 O O . GLU A 1 101 ? 21.232 16.290 23.238 1.00 26.50 273 GLU A O 1
ATOM 837 N N . MET A 1 102 ? 19.053 16.825 23.007 1.00 26.69 274 MET A N 1
ATOM 838 C CA . MET A 1 102 ? 19.306 18.130 22.407 1.00 27.77 274 MET A CA 1
ATOM 839 C C . MET A 1 102 ? 19.972 19.079 23.406 1.00 27.90 274 MET A C 1
ATOM 840 O O . MET A 1 102 ? 20.933 19.772 23.067 1.00 28.09 274 MET A O 1
ATOM 845 N N . TYR A 1 103 ? 19.462 19.095 24.635 1.00 28.20 275 TYR A N 1
ATOM 846 C CA . TYR A 1 103 ? 20.026 19.913 25.705 1.00 28.69 275 TYR A CA 1
ATOM 847 C C . TYR A 1 103 ? 21.381 19.376 26.170 1.00 29.61 275 TYR A C 1
ATOM 848 O O . TYR A 1 103 ? 22.241 20.144 26.606 1.00 29.72 275 TYR A O 1
ATOM 857 N N . ARG A 1 104 ? 21.561 18.062 26.078 1.00 30.49 276 ARG A N 1
ATOM 858 C CA . ARG A 1 104 ? 22.774 17.407 26.565 1.00 31.97 276 ARG A CA 1
ATOM 859 C C . ARG A 1 104 ? 23.970 17.570 25.623 1.00 33.37 276 ARG A C 1
ATOM 860 O O . ARG A 1 104 ? 25.120 17.623 26.069 1.00 33.54 276 ARG A O 1
ATOM 868 N N . ARG A 1 105 ? 23.700 17.657 24.325 1.00 35.02 277 ARG A N 1
ATOM 869 C CA . ARG A 1 105 ? 24.762 17.597 23.319 1.00 36.97 277 ARG A CA 1
ATOM 870 C C . ARG A 1 105 ? 25.157 18.962 22.740 1.00 37.72 277 ARG A C 1
ATOM 871 O O . ARG A 1 105 ? 25.884 19.038 21.742 1.00 38.01 277 ARG A O 1
ATOM 879 N N . SER A 1 106 ? 24.690 20.030 23.384 1.00 38.48 278 SER A N 1
ATOM 880 C CA . SER A 1 106 ? 25.002 21.398 22.978 1.00 39.30 278 SER A CA 1
ATOM 881 C C . SER A 1 106 ? 24.880 22.351 24.162 1.00 39.48 278 SER A C 1
ATOM 882 O O . SER A 1 106 ? 23.782 22.797 24.504 1.00 40.03 278 SER A O 1
#

GO terms:
  GO:0042802 identical protein binding (F, IPI)
  GO:0005515 protein binding (F, IPI)
  GO:0007623 circadian rhythm (P, TAS)

Radius of gyration: 14.55 Å; Cα contacts (8 Å, |Δi|>4): 69; chains: 1; bounding box: 41×36×26 Å

CATH classification: 1.10.1240.30

InterPro domains:
  IPR011006 CheY-like superfamily [SSF52172] (5-132)
  IPR011648 Circadian clock oscillator protein KaiA [SM01247] (7-282)
  IPR017944 KaiA/RbsU helical domain superfamily [G3DSA:1.10.1240.30] (167-283)
  IPR017944 KaiA/RbsU helical domain superfamily [SSF101215] (177-282)
  IPR020844 Circadian clock protein KaiA, N-terminal [PS51430] (3-163)
  IPR020856 Circadian clock oscillator protein KaiA, C-terminal [PF07688] (161-282)
  IPR020856 Circadian clock oscillator protein KaiA, C-terminal [PS51431] (173-281)

Seco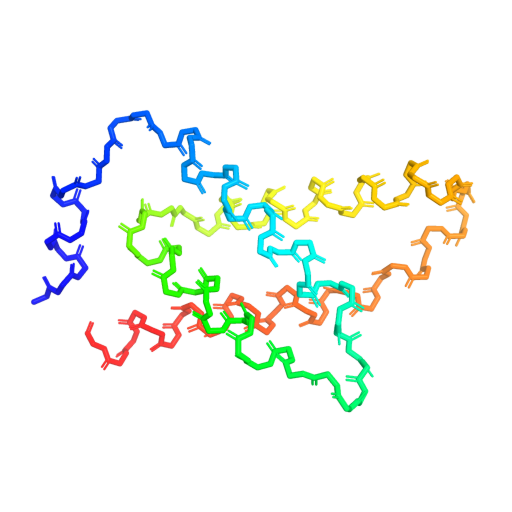ndary structure (DSSP, 8-state):
-HHHHHHHH--S--HHHHHHHHHHHHHHHHHTT-TTS-HHHHHHHHHHHHHHHT--HHHHHHHHHHHHHHHHHHTT--GGGGGGGTTHHHHHHHHHHHHHHHHH--